Protein AF-A0A1Q7V8A0-F1 (afdb_monomer)

Structure (mmCIF, N/CA/C/O backbone):
data_AF-A0A1Q7V8A0-F1
#
_entry.id   AF-A0A1Q7V8A0-F1
#
loop_
_atom_site.group_PDB
_atom_site.id
_atom_site.type_symbol
_atom_site.label_atom_id
_atom_site.label_alt_id
_atom_site.label_comp_id
_atom_site.label_asym_id
_atom_site.label_entity_id
_atom_site.label_seq_id
_atom_site.pdbx_PDB_ins_code
_atom_site.Cartn_x
_atom_site.Cartn_y
_atom_site.Cartn_z
_atom_site.occupancy
_atom_site.B_iso_or_equiv
_atom_site.auth_seq_id
_atom_site.auth_comp_id
_atom_site.auth_asym_id
_atom_site.auth_atom_id
_atom_site.pdbx_PDB_model_num
ATOM 1 N N . MET A 1 1 ? 13.443 7.448 2.088 1.00 92.00 1 MET A N 1
ATOM 2 C CA . MET A 1 1 ? 13.673 7.859 0.694 1.00 92.00 1 MET A CA 1
ATOM 3 C C . MET A 1 1 ? 12.447 8.608 0.245 1.00 92.00 1 MET A C 1
ATOM 5 O O . MET A 1 1 ? 11.345 8.144 0.519 1.00 92.00 1 MET A O 1
ATOM 9 N N . ASP A 1 2 ? 12.639 9.747 -0.399 1.00 94.50 2 ASP A N 1
ATOM 10 C CA . ASP A 1 2 ? 11.529 10.466 -1.012 1.00 94.50 2 ASP A CA 1
ATOM 11 C C . ASP A 1 2 ? 11.166 9.782 -2.329 1.00 94.50 2 ASP A C 1
ATOM 13 O O . ASP A 1 2 ? 12.026 9.205 -3.001 1.00 94.50 2 ASP A O 1
ATOM 17 N N . LEU A 1 3 ? 9.877 9.773 -2.638 1.00 95.00 3 LEU A N 1
ATOM 18 C CA . LEU A 1 3 ? 9.318 9.126 -3.817 1.00 95.00 3 LEU A CA 1
ATOM 19 C C . LEU A 1 3 ? 8.661 10.170 -4.716 1.00 95.00 3 LEU A C 1
ATOM 21 O O . LEU A 1 3 ? 8.370 11.287 -4.285 1.00 95.00 3 LEU A O 1
ATOM 25 N N . GLU A 1 4 ? 8.413 9.780 -5.964 1.00 96.44 4 GLU A N 1
ATOM 26 C CA . GLU A 1 4 ? 7.692 10.623 -6.912 1.00 96.44 4 GLU A CA 1
ATOM 27 C C . GLU A 1 4 ? 6.305 11.013 -6.370 1.00 96.44 4 GLU A C 1
ATOM 29 O O . GLU A 1 4 ? 5.663 10.209 -5.677 1.00 96.44 4 GLU A O 1
ATOM 34 N N . PRO A 1 5 ? 5.817 12.228 -6.682 1.00 97.56 5 PRO A N 1
ATOM 35 C CA . PRO A 1 5 ? 4.493 12.656 -6.265 1.00 97.56 5 PRO A CA 1
ATOM 36 C C . PRO A 1 5 ? 3.389 11.733 -6.792 1.00 97.56 5 PRO A C 1
ATOM 38 O O . PRO A 1 5 ? 3.418 11.289 -7.939 1.00 97.56 5 PRO A O 1
ATOM 41 N N . VAL A 1 6 ? 2.372 11.498 -5.966 1.00 98.25 6 VAL A N 1
ATOM 42 C CA . VAL A 1 6 ? 1.182 10.720 -6.323 1.00 98.25 6 VAL A CA 1
ATOM 43 C C . VAL A 1 6 ? 0.022 11.678 -6.565 1.00 98.25 6 VAL A C 1
ATOM 45 O O . VAL A 1 6 ? -0.437 12.359 -5.648 1.00 98.25 6 VAL A O 1
ATOM 48 N N . THR A 1 7 ? -0.440 11.734 -7.810 1.00 97.81 7 THR A N 1
ATOM 49 C CA . THR A 1 7 ? -1.514 12.634 -8.269 1.00 97.81 7 THR A CA 1
ATOM 50 C C . THR A 1 7 ? -2.768 11.882 -8.704 1.00 97.81 7 THR A C 1
ATOM 52 O O . THR A 1 7 ? -3.874 12.408 -8.621 1.00 97.81 7 THR A O 1
ATOM 55 N N . GLU A 1 8 ? -2.625 10.631 -9.140 1.00 97.44 8 GLU A N 1
ATOM 56 C CA . GLU A 1 8 ? -3.751 9.774 -9.499 1.00 97.44 8 GLU A CA 1
ATOM 57 C C . GLU A 1 8 ? -4.263 9.045 -8.260 1.00 97.44 8 GLU A C 1
ATOM 59 O O . GLU A 1 8 ? -3.762 7.978 -7.895 1.00 97.44 8 GLU A O 1
ATOM 64 N N . VAL A 1 9 ? -5.264 9.641 -7.614 1.00 97.81 9 VAL A N 1
ATOM 65 C CA . VAL A 1 9 ? -5.894 9.126 -6.397 1.00 97.81 9 VAL A CA 1
ATOM 66 C C . VAL A 1 9 ? -7.406 9.082 -6.561 1.00 97.81 9 VAL A C 1
ATOM 68 O O . VAL A 1 9 ? -8.038 10.031 -7.020 1.00 97.81 9 VAL A O 1
ATOM 71 N N . ARG A 1 10 ? -8.000 7.964 -6.149 1.00 97.69 10 ARG A N 1
ATOM 72 C CA . ARG A 1 10 ? -9.442 7.777 -6.027 1.00 97.69 10 ARG A CA 1
ATOM 73 C C . ARG A 1 10 ? -9.734 7.144 -4.673 1.00 97.69 10 ARG A C 1
ATOM 75 O O . ARG A 1 10 ? -9.592 5.935 -4.509 1.00 97.69 10 ARG A O 1
ATOM 82 N N . SER A 1 11 ? -10.159 7.963 -3.718 1.00 96.69 11 SER A N 1
ATOM 83 C CA . SER A 1 11 ? -10.494 7.511 -2.362 1.00 96.69 11 SER A CA 1
ATOM 84 C C . SER A 1 11 ? -11.728 6.600 -2.308 1.00 96.69 11 SER A C 1
ATOM 86 O O . SER A 1 11 ? -11.874 5.844 -1.349 1.00 96.69 11 SER A O 1
ATOM 88 N N . ASP A 1 12 ? -12.572 6.632 -3.347 1.00 97.81 12 ASP A N 1
ATOM 89 C CA . ASP A 1 12 ? -13.658 5.679 -3.579 1.00 97.81 12 ASP A CA 1
ATOM 90 C C . ASP A 1 12 ? -13.470 4.941 -4.921 1.00 97.81 12 ASP A C 1
ATOM 92 O O . ASP A 1 12 ? -13.585 5.495 -6.024 1.00 97.81 12 ASP A O 1
ATOM 96 N N . ALA A 1 13 ? -13.163 3.653 -4.808 1.00 97.44 13 ALA A N 1
ATOM 97 C CA . ALA A 1 13 ? -13.087 2.685 -5.895 1.00 97.44 13 ALA A CA 1
ATOM 98 C C . ALA A 1 13 ? -14.097 1.539 -5.701 1.00 97.44 13 ALA A C 1
ATOM 100 O O . ALA A 1 13 ? -13.866 0.404 -6.121 1.00 97.44 13 ALA A O 1
ATOM 101 N N . SER A 1 14 ? -15.234 1.816 -5.055 1.00 95.44 14 SER A N 1
ATOM 102 C CA . SER A 1 14 ? -16.314 0.843 -4.833 1.00 95.44 14 SER A CA 1
ATOM 103 C C . SER A 1 14 ? -16.920 0.288 -6.125 1.00 95.44 14 SER A C 1
ATOM 105 O O . SER A 1 14 ? -17.502 -0.797 -6.124 1.00 95.44 14 SER A O 1
ATOM 107 N N . ASP A 1 15 ? -16.725 0.977 -7.247 1.00 96.38 15 ASP A N 1
ATOM 108 C CA . ASP A 1 15 ? -17.129 0.540 -8.578 1.00 96.38 15 ASP A CA 1
ATOM 109 C C . ASP A 1 15 ? -16.311 -0.657 -9.115 1.00 96.38 15 ASP A C 1
ATOM 111 O O . ASP A 1 15 ? -16.676 -1.214 -10.156 1.00 96.38 15 ASP A O 1
ATOM 115 N N . LEU A 1 16 ? -15.241 -1.060 -8.415 1.00 97.00 16 LEU A N 1
ATOM 116 C CA . LEU A 1 16 ? -14.527 -2.334 -8.594 1.00 97.00 16 LEU A CA 1
ATOM 117 C C . LEU A 1 16 ? -15.239 -3.518 -7.903 1.00 97.00 16 LEU A C 1
ATOM 119 O O . LEU A 1 16 ? -14.785 -4.657 -7.984 1.00 97.00 16 LEU A O 1
ATOM 123 N N . GLY A 1 17 ? -16.366 -3.239 -7.236 1.00 95.25 17 GLY A N 1
ATOM 124 C CA . GLY A 1 17 ? -17.264 -4.205 -6.614 1.00 95.25 17 GLY A CA 1
ATOM 125 C C . GLY A 1 17 ? -16.761 -4.681 -5.259 1.00 95.25 17 GLY A C 1
ATOM 126 O O . GLY A 1 17 ? -15.902 -5.547 -5.205 1.00 95.25 17 GLY A O 1
ATOM 127 N N . ARG A 1 18 ? -17.322 -4.161 -4.163 1.00 92.81 18 ARG A N 1
ATOM 128 C CA . ARG A 1 18 ? -17.014 -4.594 -2.785 1.00 92.81 18 ARG A CA 1
ATOM 129 C C . ARG A 1 18 ? -17.593 -5.978 -2.478 1.00 92.81 18 ARG A C 1
ATOM 131 O O . ARG A 1 18 ? -18.742 -6.250 -2.829 1.00 92.81 18 ARG A O 1
ATOM 138 N N . LYS A 1 19 ? -16.844 -6.825 -1.769 1.00 94.62 19 LYS A N 1
ATOM 139 C CA . LYS A 1 19 ? -17.350 -8.078 -1.181 1.00 94.62 19 LYS A CA 1
ATOM 140 C C . LYS A 1 19 ? -17.879 -7.865 0.237 1.00 94.62 19 LYS A C 1
ATOM 142 O O . LYS A 1 19 ? -17.561 -6.888 0.913 1.00 94.62 19 LYS A O 1
ATOM 147 N N . GLN A 1 20 ? -18.709 -8.803 0.692 1.00 90.94 20 GLN A N 1
ATOM 148 C CA . GLN A 1 20 ? -19.214 -8.808 2.062 1.00 90.94 20 GLN A CA 1
ATOM 149 C C . GLN A 1 20 ? -18.048 -8.831 3.057 1.00 90.94 20 GLN A C 1
ATOM 151 O O . GLN A 1 20 ? -17.131 -9.635 2.923 1.00 90.94 20 GLN A O 1
ATOM 156 N N . GLY A 1 21 ? -18.101 -7.948 4.054 1.00 89.81 21 GLY A N 1
ATOM 157 C CA . GLY A 1 21 ? -17.046 -7.805 5.057 1.00 89.81 21 GLY A CA 1
ATOM 158 C C . GLY A 1 21 ? -15.928 -6.834 4.669 1.00 89.81 21 GLY A C 1
ATOM 159 O O . GLY A 1 21 ? -15.208 -6.402 5.559 1.00 89.81 21 GLY A O 1
ATOM 160 N N . GLU A 1 22 ? -15.805 -6.420 3.402 1.00 95.69 22 GLU A N 1
ATOM 161 C CA . GLU A 1 22 ? -14.862 -5.362 3.013 1.00 95.69 22 GLU A CA 1
ATOM 162 C C . GLU A 1 22 ? -15.379 -3.985 3.462 1.00 95.69 22 GLU A C 1
ATOM 164 O O . GLU A 1 22 ? -16.560 -3.652 3.300 1.00 95.69 22 GLU A O 1
ATOM 169 N N . GLY A 1 23 ? -14.477 -3.169 4.004 1.00 96.31 23 GLY A N 1
ATOM 170 C CA . GLY A 1 23 ? -14.667 -1.752 4.291 1.00 96.31 23 GLY A CA 1
ATOM 171 C C . GLY A 1 23 ? -14.526 -0.911 3.023 1.00 96.31 23 GLY A C 1
ATOM 172 O O . GLY A 1 23 ? -15.086 -1.241 1.977 1.00 96.31 23 GLY A O 1
ATOM 173 N N . ARG A 1 24 ? -13.803 0.203 3.101 1.00 97.94 24 ARG A N 1
ATOM 174 C CA . ARG A 1 24 ? -13.556 1.087 1.953 1.00 97.94 24 ARG A CA 1
ATOM 175 C C . ARG A 1 24 ? -12.646 0.441 0.902 1.00 97.94 24 ARG A C 1
ATOM 177 O O . ARG A 1 24 ? -11.773 -0.363 1.221 1.00 97.94 24 ARG A O 1
ATOM 184 N N . LEU A 1 25 ? -12.856 0.830 -0.357 1.00 98.38 25 LEU A N 1
ATOM 185 C CA . LEU A 1 25 ? -11.988 0.497 -1.486 1.00 98.38 25 LEU A CA 1
ATOM 186 C C . LEU A 1 25 ? -11.447 1.789 -2.071 1.00 98.38 25 LEU A C 1
ATOM 188 O O . LEU A 1 25 ? -12.214 2.716 -2.320 1.00 98.38 25 LEU A O 1
ATOM 192 N N . GLY A 1 26 ? -10.148 1.822 -2.319 1.00 98.56 26 GLY A N 1
ATOM 193 C CA . GLY A 1 26 ? -9.456 2.976 -2.865 1.00 98.56 26 GLY A CA 1
ATOM 194 C C . GLY A 1 26 ? -8.482 2.569 -3.956 1.00 98.56 26 GLY A C 1
ATOM 195 O O . GLY A 1 26 ? -8.119 1.398 -4.082 1.00 98.56 26 GLY A O 1
ATOM 196 N N . TYR A 1 27 ? -8.067 3.536 -4.758 1.00 98.62 27 TYR A N 1
ATOM 197 C CA . TYR A 1 27 ? -7.110 3.339 -5.834 1.00 98.62 27 TYR A CA 1
ATOM 198 C C . TYR A 1 27 ? -6.102 4.484 -5.861 1.00 98.62 27 TYR A C 1
ATOM 200 O O . TYR A 1 27 ? -6.476 5.650 -5.730 1.00 98.62 27 TYR A O 1
ATOM 208 N N . ALA A 1 28 ? -4.830 4.155 -6.063 1.00 98.44 28 ALA A N 1
ATOM 209 C CA . ALA A 1 28 ? -3.780 5.141 -6.279 1.00 98.44 28 ALA A CA 1
ATOM 210 C C . ALA A 1 28 ? -2.696 4.603 -7.215 1.00 98.44 28 ALA A C 1
ATOM 212 O O . ALA A 1 28 ? -2.415 3.402 -7.222 1.00 98.44 28 ALA A O 1
ATOM 213 N N . VAL A 1 29 ? -2.038 5.491 -7.959 1.00 98.31 29 VAL A N 1
ATOM 214 C CA . VAL A 1 29 ? -0.836 5.150 -8.736 1.00 98.31 29 VAL A CA 1
ATOM 215 C C . VAL A 1 29 ? 0.402 5.664 -8.008 1.00 98.31 29 VAL A C 1
ATOM 217 O O . VAL A 1 29 ? 0.790 6.819 -8.145 1.00 98.31 29 VAL A O 1
ATOM 220 N N . ALA A 1 30 ? 1.043 4.790 -7.234 1.00 97.31 30 ALA A N 1
ATOM 221 C CA . ALA A 1 30 ? 2.318 5.067 -6.572 1.00 97.31 30 ALA A CA 1
ATOM 222 C C . ALA A 1 30 ? 3.454 4.446 -7.396 1.00 97.31 30 ALA A C 1
ATOM 224 O O . ALA A 1 30 ? 3.933 3.356 -7.092 1.00 97.31 30 ALA A O 1
ATOM 225 N N . GLY A 1 31 ? 3.809 5.080 -8.517 1.00 96.19 31 GLY A N 1
ATOM 226 C CA . GLY A 1 31 ? 4.688 4.512 -9.553 1.00 96.19 31 GLY A CA 1
ATOM 227 C C . GLY A 1 31 ? 4.020 3.398 -10.374 1.00 96.19 31 GLY A C 1
ATOM 228 O O . GLY A 1 31 ? 4.091 3.400 -11.599 1.00 96.19 31 GLY A O 1
ATOM 229 N N . VAL A 1 32 ? 3.304 2.483 -9.714 1.00 97.06 32 VAL A N 1
ATOM 230 C CA . VAL A 1 32 ? 2.422 1.480 -10.326 1.00 97.06 32 VAL A CA 1
ATOM 231 C C . VAL A 1 32 ? 1.015 1.543 -9.711 1.00 97.06 32 VAL A C 1
ATOM 233 O O . VAL A 1 32 ? 0.858 2.080 -8.614 1.00 97.06 32 VAL A O 1
ATOM 236 N N . PRO A 1 33 ? -0.024 1.016 -10.385 1.00 98.38 33 PRO A N 1
ATOM 237 C CA . PRO A 1 33 ? -1.382 1.012 -9.849 1.00 98.38 33 PRO A CA 1
ATOM 238 C C . PRO A 1 33 ? -1.540 0.120 -8.614 1.00 98.38 33 PRO A C 1
ATOM 240 O O . PRO A 1 33 ? -1.077 -1.025 -8.598 1.00 98.38 33 PRO A O 1
ATOM 243 N N . HIS A 1 34 ? -2.266 0.624 -7.621 1.00 98.75 34 HIS A N 1
ATOM 244 C CA . HIS A 1 34 ? -2.642 -0.086 -6.406 1.00 98.75 34 HIS A CA 1
ATOM 245 C C . HIS A 1 34 ? -4.137 0.063 -6.138 1.00 98.75 34 HIS A C 1
ATOM 247 O O . HIS A 1 34 ? -4.665 1.173 -6.149 1.00 98.75 34 HIS A O 1
ATOM 253 N N . VAL A 1 35 ? -4.797 -1.048 -5.828 1.00 98.81 35 VAL A N 1
ATOM 254 C CA . VAL A 1 35 ? -6.108 -1.067 -5.173 1.00 98.81 35 VAL A CA 1
ATOM 255 C C . VAL A 1 35 ? -5.878 -1.332 -3.693 1.00 98.81 35 VAL A C 1
ATOM 257 O O . VAL A 1 35 ? -5.142 -2.250 -3.342 1.00 98.81 35 VAL A O 1
ATOM 260 N N . VAL A 1 36 ? -6.498 -0.542 -2.824 1.00 98.81 36 VAL A N 1
ATOM 261 C CA . VAL A 1 36 ? -6.455 -0.734 -1.372 1.00 98.81 36 VAL A CA 1
ATOM 262 C C . VAL A 1 36 ? -7.835 -1.156 -0.900 1.00 98.81 36 VAL A C 1
ATOM 264 O O . VAL A 1 36 ? -8.823 -0.485 -1.191 1.00 98.81 36 VAL A O 1
ATOM 267 N N . VAL A 1 37 ? -7.892 -2.258 -0.167 1.00 98.69 37 VAL A N 1
ATOM 268 C CA . VAL A 1 37 ? -9.101 -2.836 0.411 1.00 98.69 37 VAL A CA 1
ATOM 269 C C . VAL A 1 37 ? -8.962 -2.772 1.922 1.00 98.69 37 VAL A C 1
ATOM 271 O O . VAL A 1 37 ? -8.098 -3.424 2.508 1.00 98.69 37 VAL A O 1
ATOM 274 N N . GLU A 1 38 ? -9.813 -1.990 2.567 1.00 98.50 38 GLU A N 1
ATOM 275 C CA . GLU A 1 38 ? -9.944 -2.048 4.014 1.00 98.50 38 GLU A CA 1
ATOM 276 C C . GLU A 1 38 ? -10.684 -3.328 4.412 1.00 98.50 38 GLU A C 1
ATOM 278 O O . GLU A 1 38 ? -11.742 -3.652 3.867 1.00 98.50 38 GLU A O 1
ATOM 283 N N . VAL A 1 39 ? -10.142 -4.048 5.387 1.00 98.06 39 VAL A N 1
ATOM 284 C CA . VAL A 1 39 ? -10.742 -5.256 5.957 1.00 98.06 39 VAL A CA 1
ATOM 285 C C . VAL A 1 39 ? -10.801 -5.135 7.483 1.00 98.06 39 VAL A C 1
ATOM 287 O O . VAL A 1 39 ? -9.980 -4.434 8.077 1.00 98.06 39 VAL A O 1
ATOM 290 N N . PRO A 1 40 ? -11.762 -5.799 8.149 1.00 96.25 40 PRO A N 1
ATOM 291 C CA . PRO A 1 40 ? -11.915 -5.713 9.601 1.00 96.25 40 PRO A CA 1
ATOM 292 C C . PRO A 1 40 ? -10.749 -6.361 10.357 1.00 96.25 40 PRO A C 1
ATOM 294 O O . PRO A 1 40 ? -10.388 -5.900 11.436 1.00 96.25 40 PRO A O 1
ATOM 297 N N . ASP A 1 41 ? -10.162 -7.415 9.787 1.00 96.31 41 ASP A N 1
ATOM 298 C CA . ASP A 1 41 ? -9.014 -8.134 10.332 1.00 96.31 41 ASP A CA 1
ATOM 299 C C . ASP A 1 41 ? -8.117 -8.614 9.186 1.00 96.31 41 ASP A C 1
ATOM 301 O O . ASP A 1 41 ? -8.587 -9.230 8.224 1.00 96.31 41 ASP A O 1
ATOM 305 N N . ILE A 1 42 ? -6.818 -8.346 9.296 1.00 97.38 42 ILE A N 1
ATOM 306 C CA . ILE A 1 42 ? -5.828 -8.681 8.273 1.00 97.38 42 ILE A CA 1
ATOM 307 C C . ILE A 1 42 ? -5.602 -10.193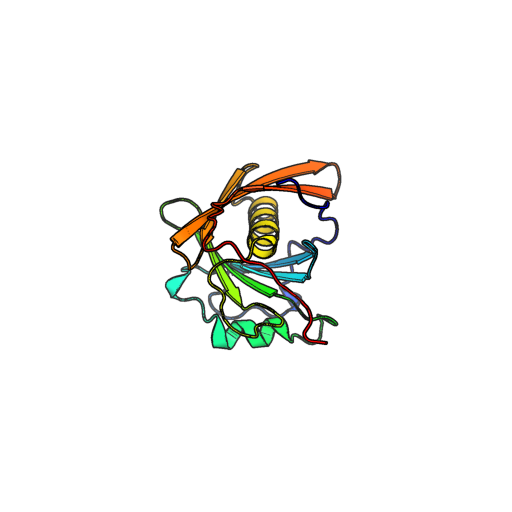 8.139 1.00 97.38 42 ILE A C 1
ATOM 309 O O . ILE A 1 42 ? -5.266 -10.675 7.052 1.00 97.38 42 ILE A O 1
ATOM 313 N N . GLU A 1 43 ? -5.824 -10.954 9.213 1.00 95.00 43 GLU A N 1
ATOM 314 C CA . GLU A 1 43 ? -5.702 -12.416 9.195 1.00 95.00 43 GLU A CA 1
ATOM 315 C C . GLU A 1 43 ? -6.855 -13.065 8.417 1.00 95.00 43 GLU A C 1
ATOM 317 O O . GLU A 1 43 ? -6.691 -14.131 7.828 1.00 95.00 43 GLU A O 1
ATOM 322 N N . SER A 1 44 ? -8.001 -12.381 8.331 1.00 91.50 44 SER A N 1
ATOM 323 C CA . SER A 1 44 ? -9.161 -12.822 7.549 1.00 91.50 44 SER A CA 1
ATOM 324 C C . SER A 1 44 ? -9.096 -12.445 6.063 1.00 91.50 44 SER A C 1
ATOM 326 O O . SER A 1 44 ? -9.966 -12.844 5.290 1.00 91.50 44 SER A O 1
ATOM 328 N N . ALA A 1 45 ? -8.082 -11.678 5.646 1.00 96.00 45 ALA A N 1
ATOM 329 C CA . ALA A 1 45 ? -7.958 -11.220 4.268 1.00 96.00 45 ALA A CA 1
ATOM 330 C C . ALA A 1 45 ? -7.718 -12.395 3.303 1.00 96.00 45 ALA A C 1
ATOM 332 O O . ALA A 1 45 ? -6.690 -13.077 3.373 1.00 96.00 45 ALA A O 1
ATOM 333 N N . ASP A 1 46 ? -8.636 -12.583 2.352 1.00 96.62 46 ASP A N 1
ATOM 334 C CA . ASP A 1 46 ? -8.517 -13.560 1.265 1.00 96.62 46 ASP A CA 1
ATOM 335 C C . ASP A 1 46 ? -7.579 -13.048 0.158 1.00 96.62 46 ASP A C 1
ATOM 337 O O . ASP A 1 46 ? -7.994 -12.730 -0.953 1.00 96.62 46 ASP A O 1
ATOM 341 N N . VAL A 1 47 ? -6.287 -12.922 0.464 1.00 98.06 47 VAL A N 1
ATOM 342 C CA . VAL A 1 47 ? -5.305 -12.330 -0.462 1.00 98.06 47 VAL A CA 1
ATOM 343 C C . VAL A 1 47 ? -5.208 -13.114 -1.776 1.00 98.06 47 VAL A C 1
ATOM 345 O O . VAL A 1 47 ? -5.076 -12.510 -2.838 1.00 98.06 47 VAL A O 1
ATOM 348 N N . LEU A 1 48 ? -5.297 -14.446 -1.723 1.00 97.94 48 LEU A N 1
ATOM 349 C CA . LEU A 1 48 ? -5.096 -15.311 -2.890 1.00 97.94 48 LEU A CA 1
ATOM 350 C C . LEU A 1 48 ? -6.369 -15.554 -3.708 1.00 97.94 48 LEU A C 1
ATOM 352 O O . LEU A 1 48 ? -6.255 -15.829 -4.898 1.00 97.94 48 LEU A O 1
ATOM 356 N N . GLY A 1 49 ? -7.563 -15.444 -3.122 1.00 97.62 49 GLY A N 1
ATOM 357 C CA . GLY A 1 49 ? -8.818 -15.481 -3.874 1.00 97.62 49 GLY A CA 1
ATOM 358 C C . GLY A 1 49 ? -9.222 -14.097 -4.374 1.00 97.62 49 GLY A C 1
ATOM 359 O O . GLY A 1 49 ? -9.486 -13.902 -5.560 1.00 97.62 49 GLY A O 1
ATOM 360 N N . ARG A 1 50 ? -9.215 -13.097 -3.488 1.00 97.81 50 ARG A N 1
ATOM 361 C CA . ARG A 1 50 ? -9.664 -11.735 -3.798 1.00 97.81 50 ARG A CA 1
ATOM 362 C C . ARG A 1 50 ? -8.623 -10.888 -4.529 1.00 97.81 50 ARG A C 1
ATOM 364 O O . ARG A 1 50 ? -8.997 -10.039 -5.338 1.00 97.81 50 ARG A O 1
ATOM 371 N N . GLY A 1 51 ? -7.334 -11.110 -4.272 1.00 98.44 51 GLY A N 1
ATOM 372 C CA . GLY A 1 51 ? -6.239 -10.400 -4.940 1.00 98.44 51 GLY A CA 1
ATOM 373 C C . GLY A 1 51 ? -6.304 -10.510 -6.467 1.00 98.44 51 GLY A C 1
ATOM 374 O O . GLY A 1 51 ? -6.421 -9.473 -7.118 1.00 98.44 51 GLY A O 1
ATOM 375 N N . PRO A 1 52 ? -6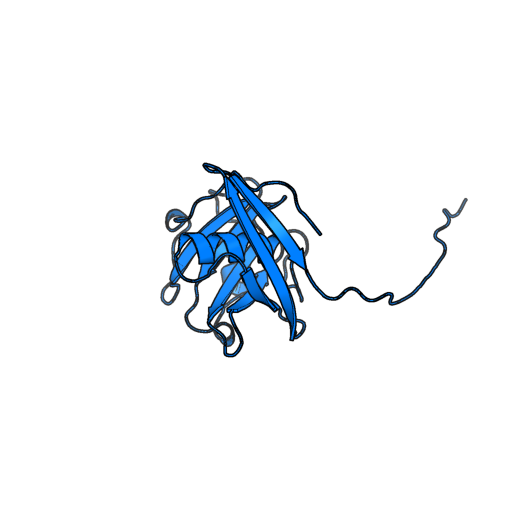.322 -11.724 -7.054 1.00 98.44 52 PRO A N 1
ATOM 376 C CA . PRO A 1 52 ? -6.425 -11.911 -8.503 1.00 98.44 52 PRO A CA 1
ATOM 377 C C . PRO A 1 52 ? -7.662 -11.254 -9.129 1.00 98.44 52 PRO A C 1
ATOM 379 O O . PRO A 1 52 ? -7.569 -10.644 -10.194 1.00 98.44 52 PRO A O 1
ATOM 382 N N . GLU A 1 53 ? -8.819 -11.326 -8.466 1.00 98.19 53 GLU A N 1
ATOM 383 C CA . GLU A 1 53 ? -10.054 -10.714 -8.973 1.00 98.19 53 GLU A CA 1
ATOM 384 C C . GLU A 1 53 ? -9.911 -9.201 -9.173 1.00 98.19 53 GLU A C 1
ATOM 386 O O . GLU A 1 53 ? -10.275 -8.673 -10.223 1.00 98.19 53 GLU A O 1
ATOM 391 N N . LEU A 1 54 ? -9.367 -8.500 -8.173 1.00 98.44 54 LEU A N 1
ATOM 392 C CA . LEU A 1 54 ? -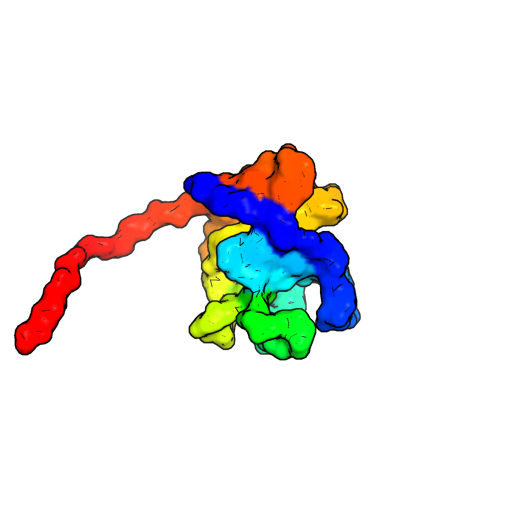9.151 -7.056 -8.245 1.00 98.44 54 LEU A CA 1
ATOM 393 C C . LEU A 1 54 ? -7.975 -6.714 -9.168 1.00 98.44 54 LEU A C 1
ATOM 395 O O . LEU A 1 54 ? -8.084 -5.801 -9.983 1.00 98.44 54 LEU A O 1
ATOM 399 N N . ARG A 1 55 ? -6.887 -7.490 -9.116 1.00 97.94 55 ARG A N 1
ATOM 400 C CA . ARG A 1 55 ? -5.705 -7.377 -9.988 1.00 97.94 55 ARG A CA 1
ATOM 401 C C . ARG A 1 55 ? -6.059 -7.402 -11.476 1.00 97.94 55 ARG A C 1
ATOM 403 O O . ARG A 1 55 ? -5.396 -6.713 -12.260 1.00 97.94 55 ARG A O 1
ATOM 410 N N . HIS A 1 56 ? -7.056 -8.202 -11.856 1.00 97.69 56 HIS A N 1
ATOM 411 C CA . HIS A 1 56 ? -7.526 -8.390 -13.232 1.00 97.69 56 HIS A CA 1
ATOM 412 C C . HIS A 1 56 ? -8.893 -7.751 -13.498 1.00 97.69 56 HIS A C 1
ATOM 414 O O . HIS A 1 56 ? -9.527 -8.053 -14.512 1.00 97.69 56 HIS A O 1
ATOM 420 N N . HIS A 1 57 ? -9.366 -6.873 -12.610 1.00 98.19 57 HIS A N 1
ATOM 421 C CA . HIS A 1 57 ? -10.668 -6.249 -12.783 1.00 98.19 57 HIS A CA 1
ATOM 422 C C . HIS A 1 57 ? -10.726 -5.489 -14.117 1.00 98.19 57 HIS A C 1
ATOM 424 O O . HIS A 1 57 ? -9.852 -4.681 -14.419 1.00 98.19 57 HIS A O 1
ATOM 430 N N . HIS A 1 58 ? -11.781 -5.706 -14.907 1.00 96.81 58 HIS A N 1
ATOM 431 C CA . HIS A 1 58 ? -11.907 -5.207 -16.287 1.00 96.81 58 HIS A CA 1
ATOM 432 C C . HIS A 1 58 ? -11.783 -3.678 -16.445 1.00 96.81 58 HIS A C 1
ATOM 434 O O . HIS A 1 58 ? -11.484 -3.190 -17.530 1.00 96.81 58 HIS A O 1
ATOM 440 N N . LYS A 1 59 ? -12.008 -2.913 -15.369 1.00 96.81 59 LYS A N 1
ATOM 441 C CA . LYS A 1 59 ? -11.826 -1.449 -15.340 1.00 96.81 59 LYS A CA 1
ATOM 442 C C . LYS A 1 59 ? -10.373 -0.998 -15.153 1.00 96.81 59 LYS A C 1
ATOM 444 O O . LYS A 1 59 ? -10.095 0.192 -15.256 1.00 96.81 59 LYS A O 1
ATOM 449 N N . LEU A 1 60 ? -9.459 -1.918 -14.855 1.00 95.88 60 LEU A N 1
ATOM 450 C CA . LEU A 1 60 ? -8.042 -1.651 -14.636 1.00 95.88 60 LEU A CA 1
ATOM 451 C C . LEU A 1 60 ? -7.252 -2.187 -15.832 1.00 95.88 60 LEU A C 1
ATOM 453 O O . LEU A 1 60 ? -6.841 -3.343 -15.851 1.00 95.88 60 LEU A O 1
ATOM 457 N N . SER A 1 61 ? -7.028 -1.343 -16.839 1.00 90.81 61 SER A N 1
ATOM 458 C CA . SER A 1 61 ? -6.390 -1.742 -18.106 1.00 90.81 61 SER A CA 1
ATOM 459 C C . SER A 1 61 ? -4.998 -2.367 -17.928 1.00 90.81 61 SER A C 1
ATOM 461 O O . SER A 1 61 ? -4.678 -3.353 -18.585 1.00 90.81 61 SER A O 1
ATOM 463 N N . ALA A 1 62 ? -4.186 -1.837 -17.009 1.00 91.31 62 ALA A N 1
ATOM 464 C CA . ALA A 1 62 ? -2.867 -2.376 -16.658 1.00 91.31 62 ALA A CA 1
ATOM 465 C C . ALA A 1 62 ? -2.904 -3.353 -15.462 1.00 91.31 62 ALA A C 1
ATOM 467 O O . ALA A 1 62 ? -1.857 -3.857 -15.029 1.00 91.31 62 ALA A O 1
ATOM 468 N N . GLY A 1 63 ? -4.099 -3.591 -14.910 1.00 97.25 63 GLY A N 1
ATOM 469 C CA . GLY A 1 63 ? -4.320 -4.170 -13.591 1.00 97.25 63 GLY A CA 1
ATOM 470 C C . GLY A 1 63 ? -3.661 -3.383 -12.459 1.00 97.25 63 GLY A C 1
ATOM 471 O O . GLY A 1 63 ? -3.195 -2.263 -12.658 1.00 97.25 6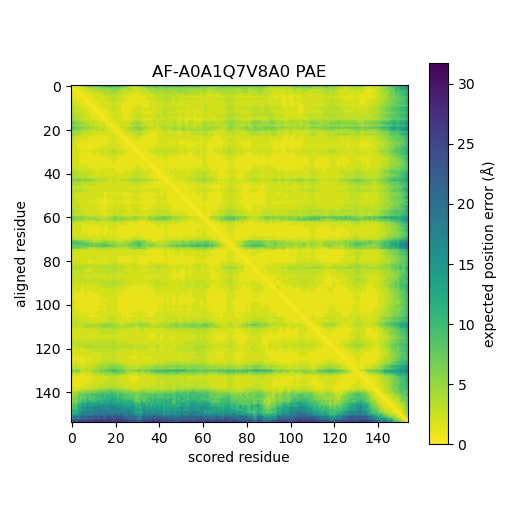3 GLY A O 1
ATOM 472 N N . ALA A 1 64 ? -3.615 -3.974 -11.266 1.00 98.38 64 ALA A N 1
ATOM 473 C CA . ALA A 1 64 ? -3.040 -3.334 -10.086 1.00 98.38 64 ALA A CA 1
ATOM 474 C C . ALA A 1 64 ? -2.461 -4.344 -9.096 1.00 98.38 64 ALA A C 1
ATOM 476 O O . ALA A 1 64 ? -2.911 -5.485 -9.022 1.00 98.38 64 ALA A O 1
ATOM 477 N N . ASN A 1 65 ? -1.503 -3.892 -8.296 1.00 98.75 65 ASN A N 1
ATOM 478 C CA . ASN A 1 65 ? -1.229 -4.514 -7.006 1.00 98.75 65 ASN A CA 1
ATOM 479 C C . ASN A 1 65 ? -2.470 -4.371 -6.111 1.00 98.75 65 ASN A C 1
ATOM 481 O O . ASN A 1 65 ? -3.163 -3.354 -6.183 1.00 98.75 65 ASN A O 1
ATOM 485 N N . VAL A 1 66 ? -2.750 -5.352 -5.258 1.00 98.81 66 VAL A N 1
ATOM 486 C CA . VAL A 1 66 ? -3.919 -5.316 -4.366 1.00 98.81 66 VAL A CA 1
ATOM 487 C C . VAL A 1 66 ? -3.454 -5.394 -2.925 1.00 98.81 66 VAL A C 1
ATOM 489 O O . VAL A 1 66 ? -2.916 -6.412 -2.495 1.00 98.81 66 VAL A O 1
ATOM 492 N N . ASN A 1 67 ? -3.662 -4.310 -2.188 1.00 98.88 67 ASN A N 1
ATOM 493 C CA . ASN A 1 67 ? -3.264 -4.158 -0.799 1.00 98.88 67 ASN A CA 1
ATOM 494 C C . ASN A 1 67 ? -4.498 -4.344 0.093 1.00 98.88 67 ASN A C 1
ATOM 496 O O . ASN A 1 67 ? -5.458 -3.588 -0.018 1.00 98.88 67 ASN A O 1
ATOM 500 N N . PHE A 1 68 ? -4.469 -5.303 1.007 1.00 98.75 68 PHE A N 1
ATOM 501 C CA . PHE A 1 68 ? -5.470 -5.453 2.064 1.00 98.75 68 PHE A CA 1
ATOM 502 C C . PHE A 1 68 ? -4.927 -4.810 3.328 1.00 98.75 68 PHE A C 1
ATOM 504 O O . PHE A 1 68 ? -3.781 -5.084 3.677 1.00 98.75 68 PHE A O 1
ATOM 511 N N . VAL A 1 69 ? -5.710 -3.978 4.011 1.00 98.75 69 VAL A N 1
ATOM 512 C CA . VAL A 1 69 ? -5.266 -3.255 5.210 1.00 98.75 69 VAL A CA 1
ATOM 513 C C . VAL A 1 69 ? -6.288 -3.349 6.333 1.00 98.75 69 VAL A C 1
ATOM 515 O O . VAL A 1 69 ? -7.487 -3.210 6.105 1.00 98.75 69 VAL A O 1
ATOM 518 N N . ALA A 1 70 ? -5.803 -3.547 7.556 1.00 98.44 70 ALA A N 1
ATOM 519 C CA . ALA A 1 70 ? -6.603 -3.473 8.772 1.00 98.44 70 ALA A CA 1
ATOM 520 C C . ALA A 1 70 ? -5.852 -2.714 9.867 1.00 98.44 70 ALA A C 1
ATOM 522 O O . ALA A 1 70 ? -4.618 -2.617 9.862 1.00 98.44 70 ALA A O 1
ATOM 523 N N . LYS A 1 71 ? -6.597 -2.203 10.849 1.00 97.38 71 LYS A N 1
ATOM 524 C CA . LYS A 1 71 ? -6.013 -1.624 12.060 1.00 97.38 71 LYS A CA 1
ATOM 525 C C . LYS A 1 71 ? -5.450 -2.743 12.939 1.00 97.38 71 LYS A C 1
ATOM 527 O O . LYS A 1 71 ? -6.160 -3.675 13.297 1.00 97.38 71 LYS A O 1
ATOM 532 N N . GLY A 1 72 ? -4.170 -2.644 13.281 1.00 91.25 72 GLY A N 1
ATOM 533 C CA . GLY A 1 72 ? -3.458 -3.585 14.142 1.00 91.25 72 GLY A CA 1
ATOM 534 C C . GLY A 1 72 ? -3.143 -2.995 15.520 1.00 91.25 72 GLY A C 1
ATOM 535 O O . GLY A 1 72 ? -3.486 -1.858 15.841 1.00 91.25 72 GLY A O 1
ATOM 536 N N . ARG A 1 73 ? -2.425 -3.761 16.351 1.00 85.31 73 ARG A N 1
ATOM 537 C CA . ARG A 1 73 ? -2.018 -3.327 17.704 1.00 85.31 73 ARG A CA 1
ATOM 538 C C . ARG A 1 73 ? -1.040 -2.142 17.695 1.00 85.31 73 ARG A C 1
ATOM 540 O O . ARG A 1 73 ? -1.052 -1.336 18.619 1.00 85.31 73 ARG A O 1
ATOM 547 N N . HIS A 1 74 ? -0.189 -2.051 16.674 1.00 86.75 74 HIS A N 1
ATOM 548 C CA . HIS A 1 74 ? 0.919 -1.090 16.587 1.00 86.75 74 HIS A CA 1
ATOM 549 C C . HIS A 1 74 ? 0.806 -0.169 15.360 1.00 86.75 74 HIS A C 1
ATOM 551 O O . HIS A 1 74 ? 1.817 0.179 14.752 1.00 86.75 74 HIS A O 1
ATOM 557 N N . GLY A 1 75 ? -0.420 0.188 14.969 1.00 92.38 75 GLY A N 1
ATOM 558 C CA . GLY A 1 75 ? -0.704 0.977 13.769 1.00 92.38 75 GLY A CA 1
ATOM 559 C C . GLY A 1 75 ? -1.600 0.200 12.816 1.00 92.38 75 GLY A C 1
ATOM 560 O O . GLY A 1 75 ? -2.644 -0.299 13.227 1.00 92.38 75 GLY A O 1
ATOM 561 N N . PHE A 1 76 ? -1.187 0.075 11.561 1.00 98.12 76 PHE A N 1
ATOM 562 C CA . PHE A 1 76 ? -1.909 -0.689 10.545 1.00 98.12 76 PHE A CA 1
ATOM 563 C C . PHE A 1 76 ? -1.072 -1.875 10.084 1.00 98.12 76 PHE A C 1
ATOM 565 O O . PHE A 1 76 ? 0.155 -1.800 10.068 1.00 98.12 76 PHE A O 1
ATOM 572 N N . THR A 1 77 ? -1.724 -2.959 9.691 1.00 98.31 77 THR A N 1
ATOM 573 C CA . THR A 1 77 ? -1.074 -4.110 9.057 1.00 98.31 77 THR A CA 1
ATOM 574 C C . THR A 1 77 ? -1.649 -4.255 7.664 1.00 98.31 77 THR A C 1
ATOM 576 O O . THR A 1 77 ? -2.861 -4.124 7.484 1.00 98.31 77 THR A O 1
ATOM 579 N N . TYR A 1 78 ? -0.788 -4.514 6.683 1.00 98.31 78 TYR A N 1
ATOM 580 C CA . TYR A 1 78 ? -1.226 -4.725 5.313 1.00 98.31 78 TYR A CA 1
ATOM 581 C C . TYR A 1 78 ? -0.544 -5.931 4.667 1.00 98.31 78 TYR A C 1
ATOM 583 O O . TYR A 1 78 ? 0.565 -6.330 5.033 1.00 98.31 78 TYR A O 1
ATOM 591 N N . ARG A 1 79 ? -1.237 -6.512 3.691 1.00 98.69 79 ARG A N 1
ATOM 592 C CA . ARG A 1 79 ? -0.801 -7.655 2.881 1.00 98.69 79 ARG A CA 1
ATOM 593 C C . ARG A 1 79 ? -1.028 -7.317 1.417 1.00 98.69 79 ARG A C 1
ATOM 595 O O . ARG A 1 79 ? -2.010 -6.653 1.098 1.00 98.69 79 ARG A O 1
ATOM 602 N N . THR A 1 80 ? -0.127 -7.742 0.537 1.00 98.75 80 THR A N 1
ATOM 603 C CA . THR A 1 80 ? -0.168 -7.355 -0.881 1.00 98.75 80 THR A CA 1
ATOM 604 C C . THR A 1 80 ? -0.182 -8.581 -1.770 1.00 98.75 80 THR A C 1
ATOM 606 O O . THR A 1 80 ? 0.720 -9.405 -1.670 1.00 98.75 80 THR A O 1
ATOM 609 N N . PHE A 1 81 ? -1.168 -8.669 -2.660 1.00 98.81 81 PHE A N 1
ATOM 610 C CA . PHE A 1 81 ? -1.078 -9.489 -3.863 1.00 98.81 81 PHE A CA 1
ATOM 611 C C . PHE A 1 81 ? -0.392 -8.664 -4.957 1.00 98.81 81 PHE A C 1
ATOM 613 O O . PHE A 1 81 ? -0.904 -7.611 -5.356 1.00 98.81 81 PHE A O 1
ATOM 620 N N . GLU A 1 82 ? 0.778 -9.105 -5.414 1.00 98.25 82 GLU A N 1
ATOM 621 C CA . GLU A 1 82 ? 1.659 -8.288 -6.248 1.00 98.25 82 GLU A CA 1
ATOM 622 C C . GLU A 1 82 ? 1.590 -8.682 -7.725 1.00 98.25 82 GLU A C 1
ATOM 624 O O . GLU A 1 82 ? 1.835 -9.823 -8.113 1.00 98.25 82 GLU A O 1
ATOM 629 N N . ARG A 1 83 ? 1.284 -7.702 -8.572 1.00 96.38 83 ARG A N 1
ATOM 630 C CA . ARG A 1 83 ? 1.304 -7.808 -10.027 1.00 96.38 83 ARG A CA 1
ATOM 631 C C . ARG A 1 83 ? 2.692 -8.209 -10.518 1.00 96.38 83 ARG A C 1
ATOM 633 O O . ARG A 1 83 ? 3.687 -7.599 -10.143 1.00 96.38 83 ARG A O 1
ATOM 640 N N . GLY A 1 84 ? 2.746 -9.176 -11.431 1.00 94.81 84 GLY A N 1
ATOM 641 C CA . GLY A 1 84 ? 3.993 -9.677 -12.018 1.00 94.81 84 GLY A CA 1
ATOM 642 C C . GLY A 1 84 ? 4.678 -10.760 -11.183 1.00 94.81 84 GLY A C 1
ATOM 643 O O . GLY A 1 84 ? 5.348 -11.613 -11.757 1.00 94.81 84 GLY A O 1
ATOM 644 N N . VAL A 1 85 ? 4.453 -10.781 -9.865 1.00 97.69 85 VAL A N 1
ATOM 645 C CA . VAL A 1 85 ? 4.727 -11.953 -9.014 1.00 97.69 85 VAL A CA 1
ATOM 646 C C . VAL A 1 85 ? 3.532 -12.911 -9.035 1.00 97.69 85 VAL A C 1
ATOM 648 O O . VAL A 1 85 ? 3.709 -14.124 -9.003 1.00 97.69 85 VAL A O 1
ATOM 651 N N . GLU A 1 86 ? 2.322 -12.349 -9.126 1.00 97.56 86 GLU A N 1
ATOM 652 C CA . GLU A 1 86 ? 1.030 -13.043 -9.130 1.00 97.56 86 GLU A CA 1
ATOM 653 C C . GLU A 1 86 ? 0.834 -13.930 -7.885 1.00 97.56 86 GLU A C 1
ATOM 655 O O . GLU A 1 86 ? 0.257 -15.016 -7.931 1.00 97.56 86 GLU A O 1
ATOM 660 N N . ALA A 1 87 ? 1.329 -13.437 -6.747 1.00 98.31 87 ALA A N 1
ATOM 661 C CA . ALA A 1 87 ? 1.213 -14.057 -5.435 1.00 98.31 87 ALA A CA 1
ATOM 662 C C . ALA A 1 87 ? 1.274 -12.997 -4.323 1.00 98.31 87 ALA A C 1
ATOM 664 O O . ALA A 1 87 ? 1.518 -11.813 -4.572 1.00 98.31 87 ALA A O 1
ATOM 665 N N . GLU A 1 88 ? 1.071 -13.434 -3.079 1.00 98.44 88 GLU A N 1
ATOM 666 C CA . GLU A 1 88 ? 1.341 -12.597 -1.913 1.00 98.44 88 GLU A CA 1
ATOM 667 C C . GLU A 1 88 ? 2.852 -12.403 -1.714 1.00 98.44 88 GLU A C 1
ATOM 669 O O . GLU A 1 88 ? 3.610 -13.375 -1.683 1.00 98.44 88 GLU A O 1
ATOM 674 N N . THR A 1 89 ? 3.286 -11.155 -1.527 1.00 98.06 89 THR A N 1
ATOM 675 C CA . THR A 1 89 ? 4.685 -10.814 -1.233 1.00 98.06 89 THR A CA 1
ATOM 676 C C . THR A 1 89 ? 4.884 -10.383 0.218 1.00 98.06 89 THR A C 1
ATOM 678 O O . THR A 1 89 ? 3.951 -10.004 0.929 1.00 98.06 89 THR A O 1
ATOM 681 N N . LEU A 1 90 ? 6.132 -10.468 0.696 1.00 97.31 90 LEU A N 1
ATOM 682 C CA . LEU A 1 90 ? 6.456 -10.194 2.098 1.00 97.31 90 LEU A CA 1
ATOM 683 C C . LEU A 1 90 ? 6.329 -8.710 2.475 1.00 97.31 90 LEU A C 1
ATOM 685 O O . LEU A 1 90 ? 6.031 -8.402 3.630 1.00 97.31 90 LEU A O 1
ATOM 689 N N . ALA A 1 91 ? 6.578 -7.807 1.526 1.00 96.56 91 ALA A N 1
ATOM 690 C CA . ALA A 1 91 ? 6.465 -6.359 1.672 1.00 96.56 91 ALA A CA 1
ATOM 691 C C . ALA A 1 91 ? 6.394 -5.702 0.284 1.00 96.56 91 ALA A C 1
ATOM 693 O O . ALA A 1 91 ? 7.065 -6.159 -0.637 1.00 96.56 91 ALA A O 1
ATOM 694 N N . CYS A 1 92 ? 5.655 -4.596 0.157 1.00 97.56 92 CYS A N 1
ATOM 695 C CA . CYS A 1 92 ? 5.564 -3.812 -1.075 1.00 97.56 92 CYS A CA 1
ATOM 696 C C . CYS A 1 92 ? 5.672 -2.309 -0.761 1.00 97.56 92 CYS A C 1
ATOM 69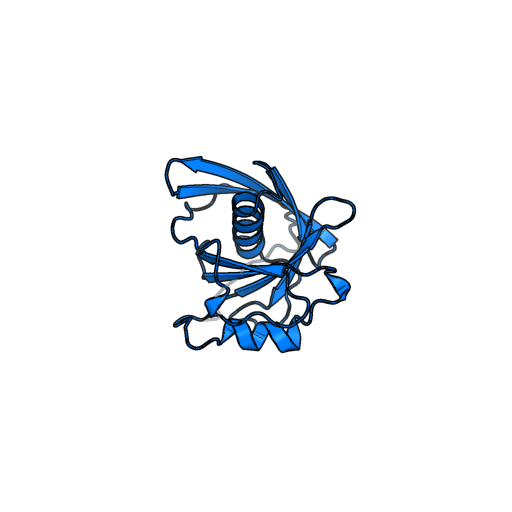8 O O . CYS A 1 92 ? 4.746 -1.704 -0.222 1.00 97.56 92 CYS A O 1
ATOM 700 N N . GLY A 1 93 ? 6.804 -1.680 -1.092 1.00 97.50 93 GLY A N 1
ATOM 701 C CA . GLY A 1 93 ? 7.071 -0.278 -0.737 1.00 97.50 93 GLY A CA 1
ATOM 702 C C . GLY A 1 93 ? 6.072 0.717 -1.339 1.00 97.50 93 GLY A C 1
ATOM 703 O O . GLY A 1 93 ? 5.517 1.550 -0.624 1.00 97.50 93 GLY A O 1
ATOM 704 N N . THR A 1 94 ? 5.779 0.598 -2.634 1.00 97.88 94 THR A N 1
ATOM 705 C CA . THR A 1 94 ? 4.758 1.428 -3.298 1.00 97.88 94 THR A CA 1
ATOM 706 C C . THR A 1 94 ? 3.349 1.112 -2.789 1.00 97.88 94 THR A C 1
ATOM 708 O O . THR A 1 94 ? 2.519 2.012 -2.660 1.00 97.88 94 THR A O 1
ATOM 711 N N . GLY A 1 95 ? 3.097 -0.143 -2.397 1.00 98.50 95 GLY A N 1
ATOM 712 C CA . GLY A 1 95 ? 1.853 -0.561 -1.750 1.00 98.50 95 GLY A CA 1
ATOM 713 C C . GLY A 1 95 ? 1.646 0.091 -0.390 1.00 98.50 95 GLY A C 1
ATOM 714 O O . GLY A 1 95 ? 0.535 0.534 -0.090 1.00 98.50 95 GLY A O 1
ATOM 715 N N . ALA A 1 96 ? 2.714 0.248 0.394 1.00 98.62 96 ALA A N 1
ATOM 716 C CA . ALA A 1 96 ? 2.668 0.983 1.651 1.00 98.62 96 ALA A CA 1
ATOM 717 C C . ALA A 1 96 ? 2.296 2.458 1.433 1.00 98.62 96 ALA A C 1
ATOM 719 O O . ALA A 1 96 ? 1.449 2.987 2.149 1.00 98.62 96 ALA A O 1
ATOM 720 N N . VAL A 1 97 ? 2.859 3.105 0.410 1.00 98.69 97 VAL A N 1
ATOM 721 C CA . VAL A 1 97 ? 2.529 4.498 0.061 1.00 98.69 97 VAL A CA 1
ATOM 722 C C . VAL A 1 97 ? 1.066 4.646 -0.335 1.00 98.69 97 VAL A C 1
ATOM 724 O O . VAL A 1 97 ? 0.363 5.468 0.248 1.00 98.69 97 VAL A O 1
ATOM 727 N N . ALA A 1 98 ? 0.588 3.827 -1.275 1.00 98.75 98 ALA A N 1
ATOM 728 C CA . ALA A 1 98 ? -0.811 3.853 -1.695 1.00 98.75 98 ALA A CA 1
ATOM 729 C C . ALA A 1 98 ? -1.762 3.611 -0.510 1.00 98.75 98 ALA A C 1
ATOM 731 O O . ALA A 1 98 ? -2.763 4.308 -0.361 1.00 98.75 98 ALA A O 1
ATOM 732 N N . THR A 1 99 ? -1.418 2.667 0.369 1.00 98.81 99 THR A N 1
ATOM 733 C CA . THR A 1 99 ? -2.196 2.358 1.577 1.00 98.81 99 THR A CA 1
ATOM 734 C C . THR A 1 99 ? -2.222 3.534 2.553 1.00 98.81 99 THR A C 1
ATOM 736 O O . THR A 1 99 ? -3.291 3.884 3.042 1.00 98.81 99 THR A O 1
ATOM 739 N N . ALA A 1 100 ? -1.084 4.186 2.808 1.00 98.69 100 ALA A N 1
ATOM 740 C CA . ALA A 1 100 ? -1.020 5.357 3.681 1.00 98.69 100 ALA A CA 1
ATOM 741 C C . ALA A 1 100 ? -1.837 6.537 3.129 1.00 98.69 100 ALA A C 1
ATOM 743 O O . ALA A 1 100 ? -2.544 7.190 3.894 1.00 98.69 100 ALA A O 1
ATOM 744 N N . ILE A 1 101 ? -1.791 6.779 1.812 1.00 98.62 101 ILE A N 1
ATOM 745 C CA . ILE A 1 101 ? -2.609 7.815 1.161 1.00 98.62 101 ILE A CA 1
ATOM 746 C C . ILE A 1 101 ? -4.095 7.513 1.365 1.00 98.62 101 ILE A C 1
ATOM 748 O O . ILE A 1 101 ? -4.833 8.395 1.798 1.00 98.62 101 ILE A O 1
ATOM 752 N N . MET A 1 102 ? -4.528 6.268 1.126 1.00 98.62 102 MET A N 1
ATOM 753 C CA . MET A 1 102 ? -5.931 5.885 1.324 1.00 98.62 102 MET A CA 1
ATOM 754 C C . MET A 1 102 ? -6.360 6.051 2.779 1.00 98.62 102 MET A C 1
ATOM 756 O O . MET A 1 102 ? -7.380 6.676 3.034 1.00 98.62 102 MET A O 1
ATOM 760 N N . LEU A 1 103 ? -5.563 5.574 3.740 1.00 98.62 103 LEU A N 1
ATOM 761 C CA . LEU A 1 103 ? -5.849 5.757 5.166 1.00 98.62 103 LEU A CA 1
ATOM 762 C C . LEU A 1 103 ? -5.940 7.240 5.558 1.00 98.62 103 LEU A C 1
ATOM 764 O O . LEU A 1 103 ? -6.770 7.593 6.395 1.00 98.62 103 LEU A O 1
ATOM 768 N N . SER A 1 104 ? -5.122 8.109 4.958 1.00 97.88 104 SER A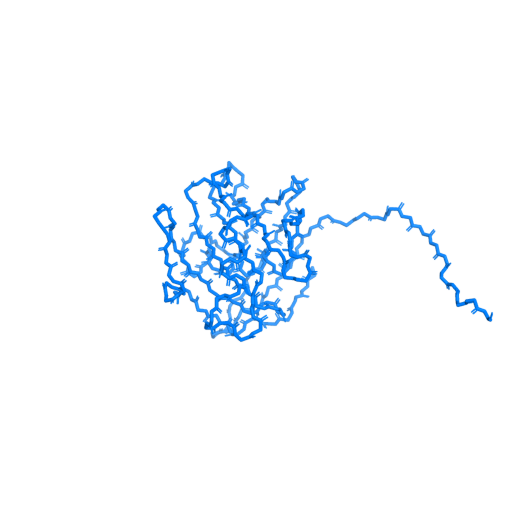 N 1
ATOM 769 C CA . SER A 1 104 ? -5.179 9.551 5.205 1.00 97.88 104 SER A CA 1
ATOM 770 C C . SER A 1 104 ? -6.439 10.193 4.615 1.00 97.88 104 SER A C 1
ATOM 772 O O . SER A 1 104 ? -7.159 10.880 5.339 1.00 97.88 104 SER A O 1
ATOM 774 N N . ASP A 1 105 ? -6.772 9.911 3.35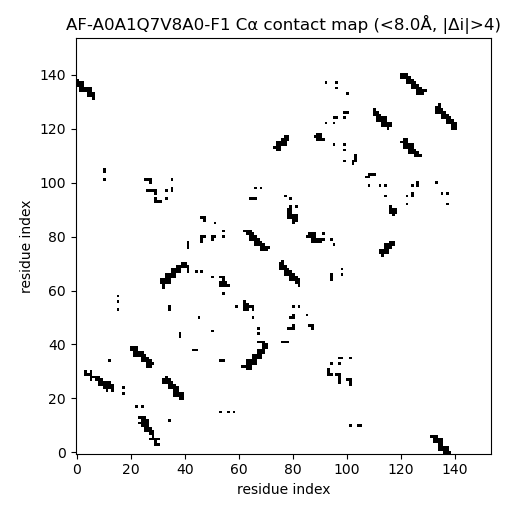1 1.00 96.94 105 ASP A N 1
ATOM 775 C CA . ASP A 1 105 ? -8.008 10.399 2.712 1.00 96.94 105 ASP A CA 1
ATOM 776 C C . ASP A 1 105 ? -9.275 9.859 3.397 1.00 96.94 105 ASP A C 1
ATOM 778 O O . ASP A 1 105 ? -10.316 10.514 3.421 1.00 96.94 105 ASP A O 1
ATOM 782 N N . TRP A 1 106 ? -9.188 8.670 3.988 1.00 98.00 106 TRP A N 1
ATOM 783 C CA . TRP A 1 106 ? -10.249 8.050 4.774 1.00 98.00 106 TRP A CA 1
ATOM 784 C C . TRP A 1 106 ? -10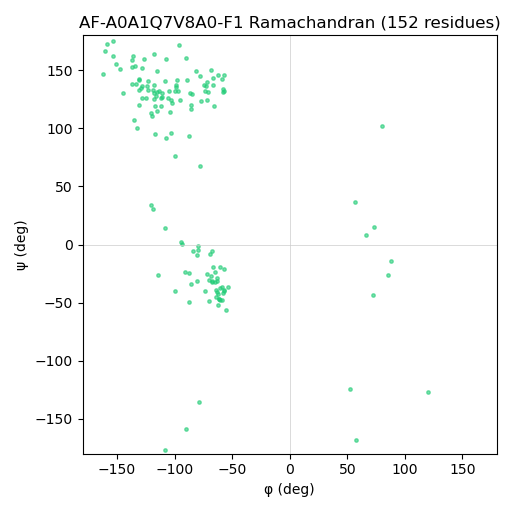.356 8.585 6.208 1.00 98.00 106 TRP A C 1
ATOM 786 O O . TRP A 1 106 ? -11.282 8.196 6.921 1.00 98.00 106 TRP A O 1
ATOM 796 N N . GLY A 1 107 ? -9.445 9.465 6.634 1.00 97.25 107 GLY A N 1
ATOM 797 C CA . GLY A 1 107 ? -9.425 10.041 7.980 1.00 97.25 107 GLY A CA 1
ATOM 798 C C . GLY A 1 107 ? -8.967 9.075 9.080 1.00 97.25 107 GLY A C 1
ATOM 799 O O . GLY A 1 107 ? -9.172 9.354 10.258 1.00 97.25 107 GLY A O 1
ATOM 800 N N . GLU A 1 108 ? -8.352 7.949 8.716 1.00 97.31 108 GLU A N 1
ATOM 801 C CA . GLU A 1 108 ? -7.891 6.908 9.646 1.00 97.31 108 GLU A CA 1
ATOM 802 C C . GLU A 1 108 ? -6.450 7.114 10.122 1.00 97.31 108 GLU A C 1
ATOM 804 O O . GLU A 1 108 ? -6.063 6.611 11.182 1.00 97.31 108 GLU A O 1
ATOM 809 N N . ALA A 1 109 ? -5.642 7.834 9.340 1.00 96.81 109 ALA A N 1
ATOM 810 C CA . ALA A 1 109 ? -4.237 8.077 9.633 1.00 96.81 109 ALA A CA 1
ATOM 811 C C . ALA A 1 109 ? -3.819 9.532 9.370 1.00 96.81 109 ALA A C 1
ATOM 813 O O . ALA A 1 109 ? -4.404 10.244 8.554 1.00 96.81 109 ALA A O 1
ATOM 814 N N . GLY A 1 110 ? -2.793 9.972 10.101 1.00 94.38 110 GLY A N 1
ATOM 815 C CA . GLY A 1 110 ? -2.220 11.310 9.980 1.00 94.38 110 GLY A CA 1
ATOM 816 C C . GLY A 1 110 ? -1.087 11.389 8.955 1.00 94.38 110 GLY A C 1
ATOM 817 O O . GLY A 1 110 ? -0.945 10.541 8.080 1.00 94.38 110 GLY A O 1
ATOM 818 N N . GLN A 1 111 ? -0.247 12.417 9.101 1.00 95.19 111 GLN A N 1
ATOM 819 C CA . GLN A 1 111 ? 0.894 12.660 8.210 1.00 95.19 111 GLN A CA 1
ATOM 820 C C . GLN A 1 111 ? 1.940 11.544 8.246 1.00 95.19 111 GLN A C 1
ATOM 822 O O . GLN A 1 111 ? 2.585 11.302 7.239 1.00 95.19 111 GLN A O 1
ATOM 827 N N . GLU A 1 112 ? 2.125 10.866 9.377 1.00 97.69 112 GLU A N 1
ATOM 828 C CA . GLU A 1 112 ? 3.029 9.723 9.490 1.00 97.69 112 GLU A CA 1
ATOM 829 C C . GLU A 1 112 ? 2.228 8.464 9.817 1.00 97.69 112 GLU A C 1
ATOM 831 O O . GLU A 1 112 ? 1.443 8.439 10.767 1.00 97.69 112 GLU A O 1
ATOM 836 N N . THR A 1 113 ? 2.431 7.412 9.024 1.00 97.81 113 THR A N 1
ATOM 837 C CA . THR A 1 113 ? 1.742 6.128 9.173 1.00 97.81 113 THR A CA 1
ATOM 838 C C . THR A 1 113 ? 2.759 4.998 9.214 1.00 97.81 113 THR A C 1
ATOM 840 O O . THR A 1 113 ? 3.566 4.846 8.299 1.00 97.81 113 THR A O 1
ATOM 843 N N . THR A 1 114 ? 2.697 4.172 10.260 1.00 97.75 114 THR A N 1
ATOM 844 C CA . THR A 1 114 ? 3.456 2.916 10.332 1.00 97.75 114 THR A CA 1
ATOM 845 C C . THR A 1 114 ? 2.585 1.747 9.874 1.00 97.75 114 THR A C 1
ATOM 847 O O . THR A 1 114 ? 1.503 1.515 10.420 1.00 97.75 114 THR A O 1
ATOM 850 N N . LEU A 1 115 ? 3.081 1.016 8.876 1.00 98.19 115 LEU A N 1
ATOM 851 C CA . LEU A 1 115 ? 2.447 -0.128 8.231 1.00 98.19 115 LEU A CA 1
ATOM 852 C C . LEU A 1 115 ? 3.287 -1.389 8.447 1.00 98.19 115 LEU A C 1
ATOM 854 O O . LEU A 1 115 ? 4.430 -1.478 8.001 1.00 98.19 115 LEU A O 1
ATOM 858 N N . TRP A 1 116 ? 2.709 -2.385 9.105 1.00 98.06 116 TRP A N 1
ATOM 859 C CA . TRP A 1 116 ? 3.334 -3.682 9.334 1.00 98.06 116 TRP A CA 1
ATOM 860 C C . TRP A 1 116 ? 3.115 -4.595 8.134 1.00 98.06 116 TRP A C 1
ATOM 862 O O . TRP A 1 116 ? 1.991 -4.749 7.655 1.00 98.06 116 TRP A O 1
ATOM 872 N N . THR A 1 117 ? 4.208 -5.178 7.652 1.00 97.12 117 THR A N 1
ATOM 873 C CA . THR A 1 117 ? 4.228 -6.052 6.473 1.00 97.12 117 THR A CA 1
ATOM 874 C C . THR A 1 117 ? 4.146 -7.525 6.873 1.00 97.12 117 THR A C 1
ATOM 876 O O . THR A 1 117 ? 4.319 -7.880 8.043 1.00 97.12 117 THR A O 1
ATOM 879 N N . ARG A 1 118 ? 3.978 -8.417 5.891 1.00 96.38 118 ARG A N 1
ATOM 880 C CA . ARG A 1 118 ? 4.004 -9.868 6.117 1.00 96.38 118 ARG A CA 1
ATOM 881 C C . ARG A 1 118 ? 5.376 -10.377 6.580 1.00 96.38 118 ARG A C 1
ATOM 883 O O . ARG A 1 118 ? 5.437 -11.380 7.286 1.00 96.38 118 ARG A O 1
ATOM 890 N N . SER A 1 119 ? 6.461 -9.654 6.281 1.00 95.50 119 SER A N 1
ATOM 891 C CA . SER A 1 119 ? 7.800 -9.916 6.845 1.00 95.50 119 SER A CA 1
ATOM 892 C C . SER A 1 119 ? 7.920 -9.633 8.350 1.00 95.50 119 SER A C 1
ATOM 894 O O . SER A 1 119 ? 8.961 -9.906 8.937 1.00 95.50 119 SER A O 1
ATOM 896 N N . SER A 1 120 ? 6.875 -9.087 8.986 1.00 93.88 120 SER A N 1
ATOM 897 C CA . SER A 1 120 ? 6.887 -8.598 10.374 1.00 93.88 120 SER A CA 1
ATOM 898 C C . SER A 1 120 ? 7.792 -7.385 10.615 1.00 93.88 120 SER A C 1
ATOM 900 O O . SER A 1 120 ? 7.963 -6.968 11.758 1.00 93.88 120 SER A O 1
ATOM 902 N N . LEU A 1 121 ? 8.335 -6.781 9.555 1.00 95.69 121 LEU A N 1
ATOM 903 C CA . LEU A 1 121 ? 9.059 -5.515 9.620 1.00 95.69 121 LEU A CA 1
ATOM 904 C C . LEU A 1 121 ? 8.140 -4.350 9.218 1.00 95.69 121 LEU A C 1
ATOM 906 O O . LEU A 1 121 ? 7.320 -4.506 8.299 1.00 95.69 121 LEU A O 1
ATOM 910 N N . PRO A 1 122 ? 8.251 -3.191 9.889 1.00 97.00 122 PRO A N 1
ATOM 911 C CA . PRO A 1 122 ? 7.445 -2.025 9.573 1.00 97.00 122 PRO A CA 1
ATOM 912 C C . PRO A 1 122 ? 8.013 -1.239 8.387 1.00 97.00 122 PRO A C 1
ATOM 914 O O . PRO A 1 122 ? 9.226 -1.136 8.192 1.00 97.00 122 PRO A O 1
ATOM 917 N N . LEU A 1 123 ? 7.107 -0.608 7.648 1.00 97.88 123 LEU A N 1
ATOM 918 C CA . LEU A 1 123 ? 7.384 0.508 6.756 1.00 97.88 123 LEU A CA 1
ATOM 919 C C . LEU A 1 123 ? 6.693 1.751 7.317 1.00 97.88 123 LEU A C 1
ATOM 921 O O . LEU A 1 123 ? 5.516 1.704 7.668 1.00 97.88 123 LEU A O 1
ATOM 925 N N . THR A 1 124 ? 7.408 2.864 7.392 1.00 98.12 124 THR A N 1
ATOM 926 C CA . THR A 1 124 ? 6.854 4.159 7.791 1.00 98.12 124 THR A CA 1
ATOM 927 C C . THR A 1 124 ? 6.729 5.036 6.557 1.00 98.12 124 THR A C 1
ATOM 929 O O . THR A 1 124 ? 7.704 5.226 5.829 1.00 98.12 124 THR A O 1
ATOM 932 N N . VAL A 1 125 ? 5.531 5.564 6.325 1.00 98.50 125 VAL A N 1
ATOM 933 C CA . VAL A 1 125 ? 5.255 6.523 5.257 1.00 98.50 125 VAL A CA 1
ATOM 934 C C . VAL A 1 125 ? 4.934 7.869 5.885 1.00 98.50 125 VAL A C 1
ATOM 936 O O . VAL A 1 125 ? 4.032 7.962 6.717 1.00 98.50 125 VAL A O 1
ATOM 939 N N . THR A 1 126 ? 5.648 8.903 5.458 1.00 98.56 126 THR A N 1
ATOM 940 C CA . THR A 1 126 ? 5.328 10.296 5.768 1.00 98.56 126 THR A CA 1
ATOM 941 C C . THR A 1 126 ? 4.720 10.945 4.533 1.00 98.56 126 THR A C 1
ATOM 943 O O . THR A 1 126 ? 5.261 10.820 3.436 1.00 98.56 126 THR A O 1
ATOM 946 N N . LEU A 1 127 ? 3.600 11.636 4.705 1.00 98.38 127 LEU A N 1
ATOM 947 C CA . LEU A 1 127 ? 2.831 12.274 3.650 1.00 98.38 127 LEU A CA 1
ATOM 948 C C . LEU A 1 127 ? 2.784 13.783 3.869 1.00 98.38 127 LEU A C 1
ATOM 950 O O . LEU A 1 127 ? 2.322 14.269 4.904 1.00 98.38 127 LEU A O 1
ATOM 954 N N . ARG A 1 128 ? 3.195 14.525 2.843 1.00 97.50 128 ARG A N 1
ATOM 955 C CA . ARG A 1 128 ? 2.860 15.940 2.676 1.00 97.50 128 ARG A CA 1
ATOM 956 C C . ARG A 1 128 ? 1.870 16.065 1.524 1.00 97.50 128 ARG A C 1
ATOM 958 O O . ARG A 1 128 ? 2.007 15.369 0.522 1.00 97.50 128 ARG A O 1
ATOM 965 N N . ARG A 1 129 ? 0.884 16.948 1.657 1.00 94.88 129 ARG A N 1
ATOM 966 C CA . ARG A 1 129 ? -0.099 17.233 0.606 1.00 94.88 129 ARG A CA 1
ATOM 967 C C . ARG A 1 129 ? 0.020 18.687 0.181 1.00 94.88 129 ARG A C 1
ATOM 969 O O . ARG A 1 129 ? 0.020 19.570 1.036 1.00 94.88 129 ARG A O 1
ATOM 976 N N . GLU A 1 130 ? 0.102 18.924 -1.122 1.00 95.62 130 GLU A N 1
ATOM 977 C CA . GLU A 1 130 ? -0.017 20.259 -1.712 1.00 95.62 130 GLU A CA 1
ATOM 978 C C . GLU A 1 130 ? -1.019 20.194 -2.855 1.00 95.62 130 GLU A C 1
ATOM 980 O O . GLU A 1 130 ? -0.833 19.443 -3.813 1.00 95.62 130 GLU A O 1
ATOM 985 N N . ASN A 1 131 ? -2.094 20.978 -2.749 1.00 91.62 131 ASN A N 1
ATOM 986 C CA . ASN A 1 131 ? -3.252 20.872 -3.635 1.00 91.62 131 ASN A CA 1
ATOM 987 C C . ASN A 1 131 ? -3.767 19.413 -3.682 1.00 91.62 131 ASN A C 1
ATOM 989 O O . ASN A 1 131 ? -4.043 18.811 -2.638 1.00 91.62 131 ASN A O 1
ATOM 993 N N . ASP A 1 132 ? -3.847 18.838 -4.881 1.00 90.00 132 ASP A N 1
ATOM 994 C CA . ASP A 1 132 ? -4.289 17.462 -5.125 1.00 90.00 132 ASP A CA 1
ATOM 995 C C . ASP A 1 132 ? -3.133 16.449 -5.206 1.00 90.00 132 ASP A C 1
ATOM 997 O O . ASP A 1 132 ? -3.367 15.265 -5.433 1.00 90.00 132 ASP A O 1
ATOM 1001 N N . ALA A 1 133 ? -1.884 16.889 -5.011 1.00 96.50 133 ALA A N 1
ATOM 1002 C CA . ALA A 1 133 ? -0.708 16.030 -5.078 1.00 96.50 133 ALA A CA 1
ATOM 1003 C C . ALA A 1 133 ? -0.236 15.596 -3.683 1.00 96.50 133 ALA A C 1
ATOM 1005 O O . ALA A 1 133 ? -0.107 16.404 -2.755 1.00 96.50 133 ALA A O 1
ATOM 1006 N N . TRP A 1 134 ? 0.089 14.312 -3.563 1.00 97.94 134 TRP A N 1
ATOM 1007 C CA . TRP A 1 134 ? 0.740 13.730 -2.397 1.00 97.94 134 TRP A CA 1
ATOM 1008 C C . TRP A 1 134 ? 2.239 13.597 -2.636 1.00 97.94 134 TRP A C 1
ATOM 1010 O O . TRP A 1 134 ? 2.665 13.135 -3.688 1.00 97.94 134 TRP A O 1
ATOM 1020 N N . PHE A 1 135 ? 3.036 13.946 -1.634 1.00 98.25 135 PHE A N 1
ATOM 1021 C CA . PHE A 1 135 ? 4.492 13.853 -1.640 1.00 98.25 135 PHE A CA 1
ATOM 1022 C C . PHE A 1 135 ? 4.914 12.868 -0.544 1.00 98.25 135 PHE A C 1
ATOM 1024 O O . PHE A 1 135 ? 4.980 13.261 0.629 1.00 98.25 135 PHE A O 1
ATOM 1031 N N . PRO A 1 136 ? 5.128 11.586 -0.891 1.00 98.31 136 PRO A N 1
ATOM 1032 C CA . PRO A 1 136 ? 5.451 10.556 0.079 1.00 98.31 136 PRO A CA 1
ATOM 1033 C C . PRO A 1 136 ? 6.958 10.421 0.315 1.00 98.31 136 PRO A C 1
ATOM 1035 O O . PRO A 1 136 ? 7.762 10.428 -0.616 1.00 98.31 136 PRO A O 1
ATOM 1038 N N . SER A 1 137 ? 7.326 10.188 1.572 1.00 98.44 137 SER A N 1
ATOM 1039 C CA . SER A 1 137 ? 8.630 9.649 1.959 1.00 98.44 137 SER A CA 1
ATOM 1040 C C . SER A 1 137 ? 8.437 8.280 2.600 1.00 98.44 137 SER A C 1
ATOM 1042 O O . SER A 1 137 ? 7.584 8.113 3.471 1.00 98.44 137 SER A O 1
ATOM 1044 N N . LEU A 1 138 ? 9.214 7.290 2.164 1.00 98.00 138 LEU A N 1
ATOM 1045 C CA . LEU A 1 138 ? 9.159 5.911 2.646 1.00 98.00 138 LEU A CA 1
ATOM 1046 C C . LEU A 1 138 ? 10.419 5.569 3.443 1.00 98.00 138 LEU A C 1
ATOM 1048 O O . LEU A 1 138 ? 11.546 5.742 2.967 1.00 98.00 138 LEU A O 1
ATOM 1052 N N . ARG A 1 139 ? 10.241 5.014 4.638 1.00 97.81 139 ARG A N 1
ATOM 1053 C CA . ARG A 1 139 ? 11.315 4.491 5.485 1.00 97.81 139 ARG A CA 1
ATOM 1054 C C . ARG A 1 139 ? 11.041 3.034 5.837 1.00 97.81 139 ARG A C 1
ATOM 1056 O O . ARG A 1 139 ? 9.935 2.675 6.216 1.00 97.81 139 ARG A O 1
ATOM 1063 N N . GLY A 1 140 ? 12.075 2.211 5.755 1.00 94.56 140 GLY A N 1
ATOM 1064 C CA . GLY A 1 140 ? 12.048 0.803 6.124 1.00 94.56 140 GLY A CA 1
ATOM 1065 C C . GLY A 1 140 ? 13.460 0.313 6.406 1.00 94.56 140 GLY A C 1
ATOM 1066 O O . GLY A 1 140 ? 14.432 1.042 6.195 1.00 94.56 140 GLY A O 1
ATOM 1067 N N . GLU A 1 141 ? 13.574 -0.911 6.902 1.00 93.12 141 GLU A N 1
ATOM 1068 C CA . GLU A 1 141 ? 14.872 -1.548 7.074 1.00 93.12 141 GLU A CA 1
ATOM 1069 C C . GLU A 1 141 ? 15.462 -1.972 5.718 1.00 93.12 141 GLU A C 1
ATOM 1071 O O . GLU A 1 141 ? 14.766 -2.538 4.879 1.00 93.12 141 GLU A O 1
ATOM 1076 N N . GLY A 1 142 ? 16.759 -1.727 5.523 1.00 86.00 142 GLY A N 1
ATOM 1077 C CA . GLY A 1 142 ? 17.547 -2.287 4.428 1.00 86.00 142 GLY A CA 1
ATOM 1078 C C . GLY A 1 142 ? 18.745 -3.042 4.996 1.00 86.00 142 GLY A C 1
ATOM 1079 O O . GLY A 1 142 ? 19.431 -2.526 5.879 1.00 86.00 142 GLY A O 1
ATOM 1080 N N . ARG A 1 143 ? 18.995 -4.263 4.510 1.00 87.25 143 ARG A N 1
ATOM 1081 C CA . ARG A 1 143 ? 20.135 -5.095 4.922 1.00 87.25 143 ARG A CA 1
ATOM 1082 C C . ARG A 1 143 ? 20.898 -5.587 3.704 1.00 87.25 143 ARG A C 1
ATOM 1084 O O . ARG A 1 143 ? 20.295 -6.063 2.746 1.00 87.25 143 ARG A O 1
ATOM 1091 N N . ILE A 1 144 ? 22.222 -5.520 3.775 1.00 86.31 144 ILE A N 1
ATOM 1092 C CA . ILE A 1 144 ? 23.097 -6.165 2.796 1.00 86.31 144 ILE A CA 1
ATOM 1093 C C . ILE A 1 144 ? 23.128 -7.661 3.130 1.00 86.31 144 ILE A C 1
ATOM 1095 O O . ILE A 1 144 ? 23.435 -8.031 4.262 1.00 86.31 144 ILE A O 1
ATOM 1099 N N . VAL A 1 145 ? 22.768 -8.513 2.165 1.00 89.81 145 VAL A N 1
ATOM 1100 C CA . VAL A 1 145 ? 22.748 -9.981 2.333 1.00 89.81 145 VAL A CA 1
ATOM 1101 C C . VAL A 1 145 ? 24.001 -10.624 1.741 1.00 89.81 145 VAL A C 1
ATOM 1103 O O . VAL A 1 145 ? 24.558 -11.545 2.330 1.00 89.81 145 VAL A O 1
ATOM 1106 N N . PHE A 1 146 ? 24.459 -10.132 0.592 1.00 88.62 146 PHE A N 1
ATOM 1107 C CA . PHE A 1 146 ? 25.699 -10.557 -0.045 1.00 88.62 146 PHE A CA 1
ATOM 1108 C C . PHE A 1 146 ? 26.258 -9.425 -0.909 1.00 88.62 146 PHE A C 1
ATOM 1110 O O . PHE A 1 146 ? 25.531 -8.513 -1.303 1.00 88.62 146 PHE A O 1
ATOM 1117 N N . GLU A 1 147 ? 27.541 -9.531 -1.236 1.00 91.06 147 GLU A N 1
ATOM 1118 C CA . GLU A 1 147 ? 28.219 -8.712 -2.236 1.00 91.06 147 GLU A CA 1
ATOM 1119 C C . GLU A 1 147 ? 28.839 -9.648 -3.276 1.00 91.06 147 GLU A C 1
ATOM 1121 O O . GLU A 1 147 ? 29.334 -10.726 -2.939 1.00 91.06 147 GLU A O 1
ATOM 1126 N N . GLY A 1 148 ? 28.779 -9.272 -4.552 1.00 90.44 148 GLY A N 1
ATOM 1127 C CA . GLY A 1 148 ? 29.254 -10.117 -5.642 1.00 90.44 148 GLY A CA 1
ATOM 1128 C C . GLY A 1 148 ? 29.516 -9.332 -6.921 1.00 90.44 148 GLY A C 1
ATOM 1129 O O . GLY A 1 148 ? 29.112 -8.179 -7.055 1.00 90.44 148 GLY A O 1
ATOM 1130 N N . LEU A 1 149 ? 30.202 -9.975 -7.864 1.00 91.12 149 LEU A N 1
ATOM 1131 C CA . LEU A 1 149 ? 30.540 -9.418 -9.169 1.00 91.12 149 LEU A CA 1
ATOM 1132 C C . LEU A 1 149 ? 29.755 -10.162 -10.255 1.00 91.12 149 LEU A C 1
ATOM 1134 O O . LEU A 1 149 ? 29.942 -11.365 -10.425 1.00 91.12 149 LEU A O 1
ATOM 1138 N N . LEU A 1 150 ? 28.910 -9.451 -11.002 1.00 88.56 150 LEU A N 1
ATOM 1139 C CA . LEU A 1 150 ? 28.315 -9.966 -12.237 1.00 88.56 150 LEU A CA 1
ATOM 1140 C C . LEU A 1 150 ? 29.263 -9.688 -13.410 1.00 88.56 150 LEU A C 1
ATOM 1142 O O . LEU A 1 150 ? 29.742 -8.565 -13.570 1.00 88.56 150 LEU A O 1
ATOM 1146 N N . ARG A 1 151 ? 29.545 -10.714 -14.215 1.00 88.00 151 ARG A N 1
ATOM 1147 C CA . ARG A 1 151 ? 30.236 -10.609 -15.506 1.00 88.00 151 ARG A CA 1
ATOM 1148 C C . ARG A 1 151 ? 29.434 -11.389 -16.534 1.00 88.00 151 ARG A C 1
ATOM 1150 O O . ARG A 1 151 ? 28.937 -12.467 -16.208 1.00 88.00 151 ARG A O 1
ATOM 1157 N N . ASP A 1 152 ? 29.348 -10.855 -17.742 1.00 84.75 152 ASP A N 1
ATOM 1158 C CA . ASP A 1 152 ? 28.842 -11.617 -18.875 1.00 84.75 152 ASP A CA 1
ATOM 1159 C C . ASP A 1 152 ? 29.827 -12.751 -19.189 1.00 84.75 152 ASP A C 1
ATOM 1161 O O . ASP A 1 152 ? 31.040 -12.610 -19.007 1.00 84.75 152 ASP A O 1
ATOM 1165 N N . LEU A 1 153 ? 29.291 -13.904 -19.581 1.00 76.38 153 LEU A N 1
ATOM 1166 C CA . LEU A 1 153 ? 30.099 -14.988 -20.124 1.00 76.38 153 LEU A CA 1
ATOM 1167 C C . LEU A 1 153 ? 30.260 -14.714 -21.622 1.00 76.38 153 LEU A C 1
ATOM 1169 O O . LEU A 1 153 ? 29.249 -14.602 -22.315 1.00 76.38 153 LEU A O 1
ATOM 1173 N N . ASP A 1 154 ? 31.512 -14.563 -22.063 1.00 74.94 154 ASP A N 1
ATOM 1174 C CA . ASP A 1 154 ? 31.898 -14.398 -23.474 1.00 74.94 154 ASP A CA 1
ATOM 1175 C C . ASP A 1 154 ? 31.437 -15.574 -24.359 1.00 74.94 154 ASP A C 1
ATOM 1177 O O . ASP A 1 154 ? 31.449 -16.736 -23.876 1.00 74.94 154 ASP A O 1
#

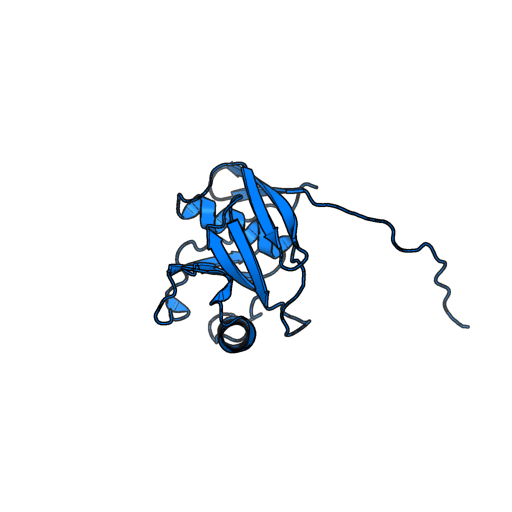Nearest PDB structures (foldseek):
  6d13-assembly1_A  TM=7.462E-01  e=8.990E-10  Escherichia coli S88
  1bwz-assembly1_A  TM=7.309E-01  e=6.314E-09  Haemophilus influenzae
  4ik0-assembly1_A  TM=7.186E-01  e=3.361E-09  Escherichia coli K-12
  2q9j-assembly1_A  TM=7.171E-01  e=1.120E-08  Haemophilus influenzae
  7vdy-assembly1_B  TM=7.071E-01  e=2.360E-08  Streptomyces lavendulae

Radius of gyration: 15.84 Å; Cα contacts (8 Å, |Δi|>4): 326; chains: 1; bounding box: 51×36×41 Å

Foldseek 3Di:
DWADKWQAWDLAPCVLPDDPQWDGWIWTQRVHIEIEIEGADQVPDPCLPVQVSQQVRVVAPNGHKYKYWHADPVFIEIWICDPPVNGIDQDDQSNVVNNQVSCVVVVNDDQWGWYQGNVRWIKIWGWDDDDSIIIIDIDTDDDDPDDDDDDDDD

Solvent-accessible surface area (backbone atoms only — not comparable to full-atom values): 8720 Å² total; per-residue (Å²): 84,78,52,78,68,34,62,57,71,34,75,73,38,54,91,77,63,78,57,94,76,50,60,60,28,21,35,26,38,44,96,51,44,30,36,34,37,32,32,82,44,59,88,74,54,54,49,81,69,52,20,58,55,61,22,62,30,89,89,39,90,86,29,26,27,25,32,40,34,14,78,48,98,84,46,32,31,39,46,35,22,34,68,93,74,78,39,79,51,49,69,52,74,47,53,51,50,36,44,46,51,42,34,33,77,69,70,76,42,64,51,66,38,48,37,33,26,68,70,74,51,56,35,38,36,38,53,47,75,58,91,79,35,34,42,40,31,49,44,63,88,82,80,90,87,79,86,86,86,89,72,86,83,131

Secondary structure (DSSP, 8-state):
-B---B--EES--GGGTPPTT---EEEEEESEEEEEEE-S-GGG--HHHHHHHHHT-TT-TT--EEEEEEEETTEEEEEEEETTTTEEES--HHHHHHHHHHHHHTTS--SEEEEE-TTS-EEEEEEEEETTEEEEEEEE--------------

pLDDT: mean 95.93, std 3.98, range [74.94, 98.88]

Mean predicted aligned error: 3.63 Å

Sequence (154 aa):
MDLEPVTEVRSDASDLGRKQGEGRLGYAVAGVPHVVVEVPDIESADVLGRGPELRHHHKLSAGANVNFVAKGRHGFTYRTFERGVEAETLACGTGAVATAIMLSDWGEAGQETTLWTRSSLPLTVTLRRENDAWFPSLRGEGRIVFEGLLRDLD